Protein AF-A0AAW3DQL8-F1 (afdb_monomer_lite)

Secondary structure (DSSP, 8-state):
-HHHHHHHHHHHHHHHHHHHHHHHHHHH-SS--HHHHHHHHHHHHHHTEEETTEE-------HHHHHHHHH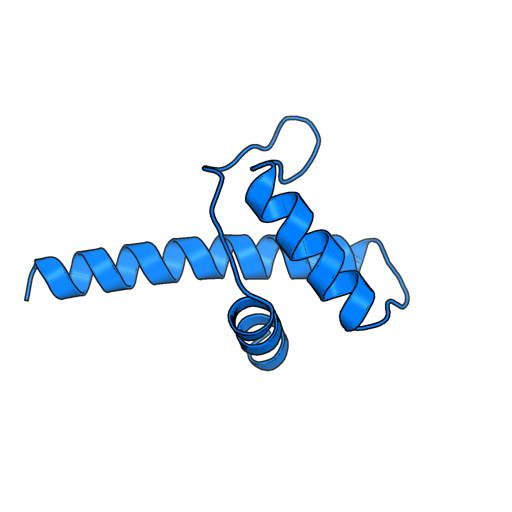T-

Structure (mmCIF, N/CA/C/O backbone):
data_AF-A0AAW3DQL8-F1
#
_entry.id   AF-A0AAW3DQL8-F1
#
loop_
_atom_site.group_PDB
_atom_site.id
_atom_site.type_symbol
_atom_site.label_atom_id
_atom_site.label_alt_id
_atom_site.label_comp_id
_atom_site.label_asym_id
_atom_site.label_entity_id
_atom_site.label_seq_id
_atom_site.pdbx_PDB_ins_code
_atom_site.Cartn_x
_atom_site.Cartn_y
_atom_site.Cartn_z
_atom_site.occupancy
_atom_site.B_iso_or_equiv
_atom_site.auth_seq_id
_atom_site.auth_comp_id
_atom_site.auth_asym_id
_atom_site.auth_atom_id
_atom_site.pdbx_PDB_model_num
ATOM 1 N N . LEU A 1 1 ? 19.809 -7.127 -19.658 1.00 61.69 1 LEU A N 1
ATOM 2 C CA . LEU A 1 1 ? 20.623 -7.075 -18.417 1.00 61.69 1 LEU A CA 1
ATOM 3 C C . LEU A 1 1 ? 20.445 -5.801 -17.579 1.00 61.69 1 LEU A C 1
ATOM 5 O O . LEU A 1 1 ? 19.957 -5.931 -16.467 1.00 61.69 1 LEU A O 1
ATOM 9 N N . GLN A 1 2 ? 20.787 -4.584 -18.036 1.00 57.44 2 GLN A N 1
ATOM 10 C CA . GLN A 1 2 ? 20.580 -3.364 -17.216 1.00 57.44 2 GLN A CA 1
ATOM 11 C C . GLN A 1 2 ? 19.112 -2.896 -17.154 1.00 57.44 2 GLN A C 1
ATOM 13 O O . GLN A 1 2 ? 18.649 -2.511 -16.083 1.00 57.44 2 GLN A O 1
ATOM 18 N N . ALA A 1 3 ? 18.375 -2.987 -18.269 1.00 60.88 3 ALA A N 1
ATOM 19 C CA . ALA A 1 3 ? 16.953 -2.629 -18.335 1.00 60.88 3 ALA A CA 1
ATOM 20 C C . ALA A 1 3 ? 16.083 -3.530 -17.438 1.00 60.88 3 ALA A C 1
ATOM 22 O O . ALA A 1 3 ? 15.355 -3.023 -16.593 1.00 60.88 3 ALA A O 1
ATOM 23 N N . GLU A 1 4 ? 16.271 -4.853 -17.507 1.00 62.81 4 GLU A N 1
ATOM 24 C CA . GLU A 1 4 ? 15.571 -5.820 -16.641 1.00 62.81 4 GLU A CA 1
ATOM 25 C C . GLU A 1 4 ? 15.777 -5.535 -15.147 1.00 62.81 4 GLU A C 1
ATOM 27 O O . GLU A 1 4 ? 14.846 -5.631 -14.356 1.00 62.81 4 GLU A O 1
ATOM 32 N N . ARG A 1 5 ? 16.985 -5.130 -14.733 1.00 62.25 5 ARG A N 1
ATOM 33 C CA . ARG A 1 5 ? 17.267 -4.810 -13.323 1.00 62.25 5 ARG A CA 1
ATOM 34 C C . ARG A 1 5 ? 16.548 -3.540 -12.857 1.00 62.25 5 ARG A C 1
ATOM 36 O O . ARG A 1 5 ? 16.119 -3.470 -11.707 1.00 62.25 5 ARG A O 1
ATOM 43 N N . ALA A 1 6 ? 16.421 -2.546 -13.735 1.00 63.28 6 ALA A N 1
ATOM 44 C CA . ALA A 1 6 ? 15.689 -1.312 -13.454 1.00 63.28 6 ALA A CA 1
ATOM 45 C C . ALA A 1 6 ? 14.169 -1.546 -13.422 1.00 63.28 6 ALA A C 1
ATOM 47 O O . ALA A 1 6 ? 13.476 -0.986 -12.569 1.00 63.28 6 ALA A O 1
ATOM 48 N N . GLU A 1 7 ? 13.661 -2.415 -14.295 1.00 62.72 7 GLU A N 1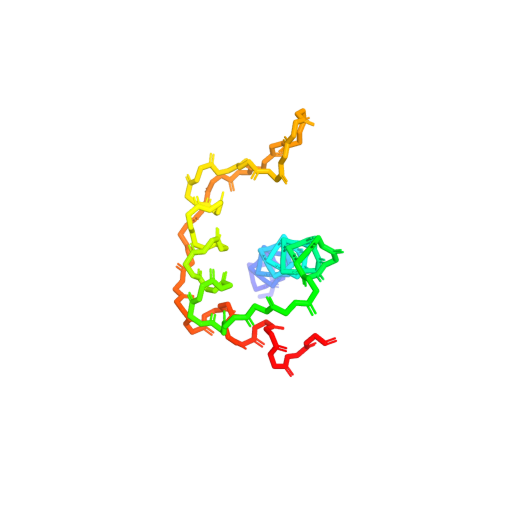
ATOM 49 C CA . GLU A 1 7 ? 12.261 -2.844 -14.309 1.00 62.72 7 GLU A CA 1
ATOM 50 C C . GLU A 1 7 ? 11.903 -3.626 -13.042 1.00 62.72 7 GLU A C 1
ATOM 52 O O . GLU A 1 7 ? 10.921 -3.287 -12.381 1.00 62.72 7 GLU A O 1
ATOM 57 N N . VAL A 1 8 ? 12.745 -4.581 -12.629 1.00 66.88 8 VAL A N 1
ATOM 58 C CA . VAL A 1 8 ? 12.574 -5.318 -11.363 1.00 66.88 8 VAL A CA 1
ATOM 59 C C . VAL A 1 8 ? 12.552 -4.352 -10.179 1.00 66.88 8 VAL A C 1
ATOM 61 O O . VAL A 1 8 ? 11.608 -4.378 -9.396 1.00 66.88 8 VAL A O 1
ATOM 64 N N . SER A 1 9 ? 13.502 -3.416 -10.105 1.00 70.25 9 SER A N 1
ATOM 65 C CA . SER A 1 9 ? 13.549 -2.427 -9.019 1.00 70.25 9 SER A CA 1
ATOM 66 C C . SER A 1 9 ? 12.320 -1.503 -8.985 1.00 70.25 9 SER A C 1
ATOM 68 O O . SER A 1 9 ? 11.847 -1.109 -7.914 1.00 70.25 9 SER A O 1
ATOM 70 N N . THR A 1 10 ? 11.766 -1.168 -10.152 1.00 74.75 10 THR A N 1
ATOM 71 C CA . THR A 1 10 ? 10.554 -0.341 -10.265 1.00 74.75 10 THR A CA 1
ATOM 72 C C . THR A 1 10 ? 9.312 -1.113 -9.822 1.00 74.75 10 THR A C 1
ATOM 74 O O . THR A 1 10 ? 8.491 -0.585 -9.065 1.00 74.75 10 THR A O 1
ATOM 77 N N . LEU A 1 11 ? 9.194 -2.378 -10.230 1.00 74.31 11 LEU A N 1
ATOM 78 C CA . LEU A 1 11 ? 8.114 -3.271 -9.809 1.00 74.31 11 LEU A CA 1
ATOM 79 C C . LEU A 1 11 ? 8.171 -3.553 -8.302 1.00 74.31 11 LEU A C 1
ATOM 81 O O . LEU A 1 11 ? 7.137 -3.522 -7.634 1.00 74.31 11 LEU A O 1
ATOM 85 N N . GLU A 1 12 ? 9.367 -3.747 -7.746 1.00 80.50 12 GLU A N 1
ATOM 86 C CA . GLU A 1 12 ? 9.583 -3.906 -6.306 1.00 80.50 12 GLU A CA 1
ATOM 87 C C . GLU A 1 12 ? 9.163 -2.656 -5.529 1.00 80.50 12 GLU A C 1
ATOM 89 O O . GLU A 1 12 ? 8.448 -2.763 -4.534 1.00 80.50 12 GLU A O 1
ATOM 94 N N . ARG A 1 13 ? 9.511 -1.453 -6.007 1.00 81.06 13 ARG A N 1
ATOM 95 C CA . ARG A 1 13 ? 9.021 -0.203 -5.399 1.00 81.06 13 ARG A CA 1
ATOM 96 C C . ARG A 1 13 ? 7.499 -0.109 -5.423 1.00 81.06 13 ARG A C 1
ATOM 98 O O . ARG A 1 13 ? 6.910 0.219 -4.393 1.00 81.06 13 ARG A O 1
ATOM 105 N N . LYS A 1 14 ? 6.859 -0.424 -6.554 1.00 84.00 14 LYS A N 1
ATOM 106 C CA . LYS A 1 14 ? 5.389 -0.420 -6.673 1.00 84.00 14 LYS A CA 1
ATOM 107 C C . LYS A 1 14 ? 4.754 -1.392 -5.672 1.00 84.00 14 LYS A C 1
ATOM 109 O O . LYS A 1 14 ? 3.823 -1.016 -4.959 1.00 84.00 14 LYS A O 1
ATOM 114 N N . ARG A 1 15 ? 5.292 -2.612 -5.564 1.00 86.81 15 ARG A N 1
ATOM 115 C CA . ARG A 1 15 ? 4.844 -3.616 -4.585 1.00 86.81 15 ARG A CA 1
ATOM 116 C C . ARG A 1 15 ? 5.036 -3.151 -3.147 1.00 86.81 15 ARG A C 1
ATOM 118 O O . ARG A 1 15 ? 4.123 -3.308 -2.347 1.00 86.81 15 ARG A O 1
ATOM 125 N N . ASN A 1 16 ? 6.166 -2.525 -2.827 1.00 88.88 16 ASN A N 1
ATOM 126 C CA . ASN A 1 16 ? 6.422 -2.008 -1.483 1.00 88.88 16 ASN A CA 1
ATOM 127 C C . ASN A 1 16 ? 5.386 -0.955 -1.074 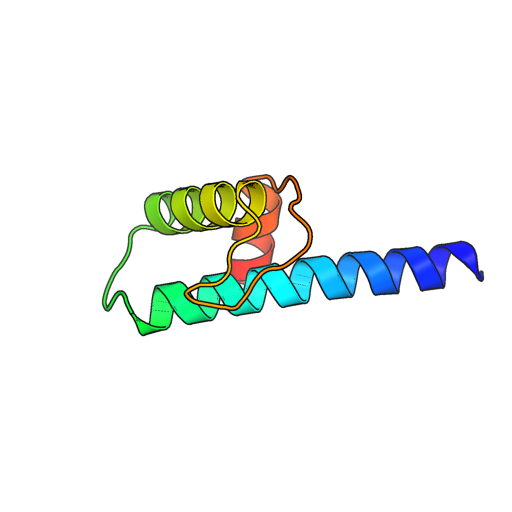1.00 88.88 16 ASN A C 1
ATOM 129 O O . ASN A 1 16 ? 4.895 -0.994 0.055 1.00 88.88 16 ASN A O 1
ATOM 133 N N . VAL A 1 17 ? 5.001 -0.058 -1.989 1.00 88.94 17 VAL A N 1
ATOM 134 C CA . VAL A 1 17 ? 3.933 0.921 -1.727 1.00 88.94 17 VAL A CA 1
ATOM 135 C C . VAL A 1 17 ? 2.594 0.220 -1.483 1.00 88.94 17 VAL A C 1
ATOM 137 O O . VAL A 1 17 ? 1.925 0.531 -0.498 1.00 88.94 17 VAL A O 1
ATOM 140 N N . LEU A 1 18 ? 2.228 -0.761 -2.317 1.00 91.44 18 LEU A N 1
ATOM 141 C CA . LEU A 1 18 ? 0.994 -1.538 -2.144 1.00 91.44 18 LEU A CA 1
ATOM 142 C C . LEU A 1 18 ? 0.962 -2.282 -0.804 1.00 91.44 18 LEU A C 1
ATOM 144 O O . LEU A 1 18 ? -0.009 -2.152 -0.061 1.00 91.44 18 LEU A O 1
ATOM 148 N N . CYS A 1 19 ? 2.028 -3.004 -0.450 1.00 91.44 19 CYS A N 1
ATOM 149 C CA . CYS A 1 19 ? 2.115 -3.719 0.823 1.00 91.44 19 CYS A CA 1
ATOM 150 C C . CYS A 1 19 ? 2.017 -2.764 2.021 1.00 91.44 19 CYS A C 1
ATOM 152 O O . CYS A 1 19 ? 1.345 -3.071 3.010 1.00 91.44 19 CYS A O 1
ATOM 154 N N . CYS A 1 20 ? 2.645 -1.588 1.928 1.00 90.25 20 CYS A N 1
ATOM 155 C CA . CYS A 1 20 ? 2.577 -0.568 2.970 1.00 90.25 20 CYS A CA 1
ATOM 156 C C . CYS A 1 20 ? 1.147 -0.027 3.140 1.00 90.25 20 CYS A C 1
ATOM 158 O O . CYS A 1 20 ? 0.653 0.056 4.266 1.00 90.25 20 CYS A O 1
ATOM 160 N N . LEU A 1 21 ? 0.453 0.269 2.033 1.00 91.06 21 LEU A N 1
ATOM 161 C CA . LEU A 1 21 ? -0.948 0.704 2.028 1.00 91.06 21 LEU A CA 1
ATOM 162 C C . LEU A 1 21 ? -1.878 -0.342 2.633 1.00 91.06 21 LEU A C 1
ATOM 164 O O . LEU A 1 21 ? -2.642 -0.026 3.545 1.00 91.06 21 LEU A O 1
ATOM 168 N N . ILE A 1 22 ? -1.781 -1.587 2.163 1.00 92.25 22 ILE A N 1
ATOM 169 C CA . ILE A 1 22 ? -2.603 -2.696 2.650 1.00 92.25 22 ILE A CA 1
ATOM 170 C C . ILE A 1 22 ? -2.401 -2.866 4.157 1.00 92.25 22 ILE A C 1
ATOM 172 O O . ILE A 1 22 ? -3.368 -2.845 4.915 1.00 92.25 22 ILE A O 1
ATOM 176 N N . THR A 1 23 ? -1.147 -2.935 4.613 1.00 91.12 23 THR A N 1
ATOM 177 C CA . THR A 1 23 ? -0.828 -3.074 6.041 1.00 91.12 23 THR A CA 1
ATOM 178 C C . THR A 1 23 ? -1.366 -1.899 6.855 1.00 91.12 23 THR A C 1
ATOM 180 O O . THR A 1 23 ? -1.871 -2.093 7.959 1.00 91.12 23 THR A O 1
ATOM 183 N N . ARG A 1 24 ? -1.277 -0.669 6.335 1.00 89.50 24 ARG A N 1
ATOM 184 C CA . ARG A 1 24 ? -1.798 0.517 7.021 1.00 89.50 24 ARG A CA 1
ATOM 185 C C . ARG A 1 24 ? -3.318 0.460 7.161 1.00 89.50 24 ARG A C 1
ATOM 187 O O . ARG A 1 24 ? -3.817 0.720 8.251 1.00 89.50 24 ARG A O 1
ATOM 194 N N . ILE A 1 25 ? -4.034 0.101 6.096 1.00 90.62 25 ILE A N 1
ATOM 195 C CA . ILE A 1 25 ? -5.497 -0.025 6.114 1.00 90.62 25 ILE A CA 1
ATOM 196 C C . ILE A 1 25 ? -5.916 -1.134 7.087 1.00 90.62 25 ILE A C 1
ATOM 198 O O . ILE A 1 25 ? -6.748 -0.889 7.955 1.00 90.62 25 ILE A O 1
ATOM 202 N N . LEU A 1 26 ? -5.287 -2.311 7.013 1.00 89.62 26 LEU A N 1
ATOM 203 C CA . LEU A 1 26 ? -5.582 -3.450 7.894 1.00 89.62 26 LEU A CA 1
ATOM 204 C C . LEU A 1 26 ? -5.245 -3.185 9.369 1.00 89.62 26 LEU A C 1
ATOM 206 O O . LEU A 1 26 ? -5.875 -3.748 10.256 1.00 89.62 26 LEU A O 1
ATOM 210 N N . LYS A 1 27 ? -4.265 -2.322 9.661 1.00 89.81 27 LYS A N 1
ATOM 211 C CA . LYS A 1 27 ? -3.968 -1.906 11.042 1.00 89.81 27 LYS A CA 1
ATOM 212 C C . LYS A 1 27 ? -5.041 -0.993 11.633 1.00 89.81 27 LYS A C 1
ATOM 214 O O . LYS A 1 27 ? -5.206 -0.979 12.850 1.00 89.81 27 LYS A O 1
ATOM 219 N N . VAL A 1 28 ? -5.718 -0.202 10.802 1.00 88.25 28 VAL A N 1
ATOM 220 C CA . VAL A 1 28 ? -6.777 0.722 11.240 1.00 88.25 28 VAL A CA 1
ATOM 221 C C . VAL A 1 28 ? -8.124 0.002 11.318 1.00 88.25 28 VAL A C 1
ATOM 223 O O . VAL A 1 28 ? -8.870 0.184 12.278 1.00 88.25 28 VAL A O 1
ATOM 226 N N . GLU A 1 29 ? -8.422 -0.840 10.331 1.00 87.38 29 GLU A N 1
ATOM 227 C CA . GLU A 1 29 ? -9.695 -1.545 10.200 1.00 87.38 29 GLU A CA 1
ATOM 228 C C . GLU A 1 29 ? -9.608 -2.943 10.838 1.00 87.38 29 GLU A C 1
ATOM 230 O O . GLU A 1 29 ? -8.947 -3.834 10.312 1.00 87.38 29 GLU A O 1
ATOM 235 N N . LYS A 1 30 ? -10.298 -3.169 11.966 1.00 77.88 30 LYS A N 1
ATOM 236 C CA . LYS A 1 30 ? -10.264 -4.462 12.693 1.00 77.88 30 LYS A CA 1
ATOM 237 C C . LYS A 1 30 ? -10.855 -5.640 11.904 1.00 77.88 30 LYS A C 1
ATOM 239 O O . LYS A 1 30 ? -10.488 -6.784 12.152 1.00 77.88 30 LYS A O 1
ATOM 244 N N . GLN A 1 31 ? -11.781 -5.363 10.990 1.00 83.25 31 GLN A N 1
ATOM 245 C CA . GLN A 1 31 ? -12.324 -6.296 10.004 1.00 83.25 31 GLN A CA 1
ATOM 246 C C . GLN A 1 31 ? -12.732 -5.495 8.771 1.00 83.25 31 GLN A C 1
ATOM 248 O O . GLN A 1 31 ? -13.390 -4.463 8.889 1.00 83.25 31 GLN A O 1
ATOM 253 N N . LEU A 1 32 ? -12.353 -5.975 7.589 1.00 91.94 32 LEU A N 1
ATOM 254 C CA . LEU A 1 32 ? -12.634 -5.309 6.326 1.00 91.94 32 LEU A CA 1
ATOM 255 C C . LEU A 1 32 ? -12.882 -6.359 5.243 1.00 91.94 32 LEU A C 1
ATOM 257 O O . LEU A 1 32 ? -12.117 -7.313 5.116 1.00 91.94 32 LEU A O 1
ATOM 261 N N . HIS A 1 33 ? -13.934 -6.176 4.446 1.00 93.81 33 HIS A N 1
ATOM 262 C CA . HIS A 1 33 ? -14.149 -6.998 3.258 1.00 93.81 33 HIS A CA 1
ATOM 263 C C . HIS A 1 33 ? -13.030 -6.768 2.244 1.00 93.81 33 HIS A C 1
ATOM 265 O O . HIS A 1 33 ? -12.600 -5.631 2.035 1.00 93.81 33 HIS A O 1
ATOM 271 N N . VAL A 1 34 ? -12.606 -7.841 1.574 1.00 91.50 34 VAL A N 1
ATOM 272 C CA . VAL A 1 34 ? -11.545 -7.776 0.563 1.00 91.50 34 VAL A CA 1
ATOM 273 C C . VAL A 1 34 ? -11.873 -6.770 -0.542 1.00 91.50 34 VAL A C 1
ATOM 275 O O . VAL A 1 34 ? -11.006 -5.994 -0.927 1.00 91.50 34 VAL A O 1
ATOM 278 N N . ASP A 1 35 ? -13.132 -6.681 -0.970 1.00 94.06 35 ASP A N 1
ATOM 279 C CA . ASP A 1 35 ? -13.555 -5.721 -1.994 1.00 94.06 35 ASP A CA 1
ATOM 280 C C . ASP A 1 35 ? -13.373 -4.269 -1.534 1.00 94.06 35 ASP A C 1
ATOM 282 O O . ASP A 1 35 ? -12.916 -3.420 -2.299 1.00 94.06 35 ASP A O 1
ATOM 286 N N . ASN A 1 36 ? -13.656 -3.985 -0.258 1.00 93.94 36 ASN A N 1
ATOM 287 C CA . ASN A 1 36 ? -13.496 -2.648 0.309 1.00 93.94 36 ASN A CA 1
ATOM 288 C C . ASN A 1 36 ? -12.012 -2.293 0.509 1.00 93.94 36 ASN A C 1
ATOM 290 O O . ASN A 1 36 ? -11.613 -1.148 0.295 1.00 93.94 36 ASN A O 1
ATOM 294 N N . LEU A 1 37 ? -11.177 -3.279 0.868 1.00 93.56 37 LEU A N 1
ATOM 295 C CA . LEU A 1 37 ? -9.719 -3.127 0.885 1.00 93.56 37 LEU A CA 1
ATOM 296 C C . LEU A 1 37 ? -9.198 -2.779 -0.512 1.00 93.56 3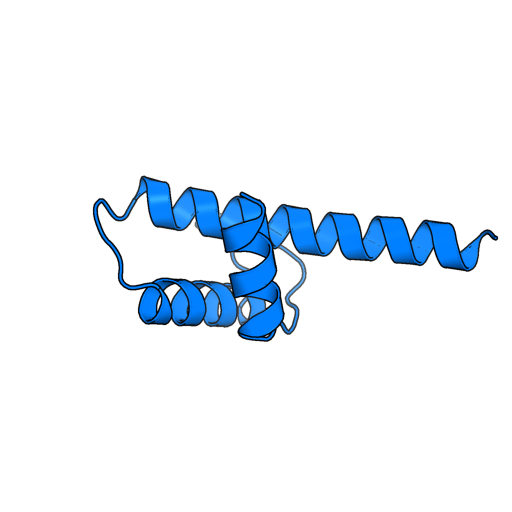7 LEU A C 1
ATOM 298 O O . LEU A 1 37 ? -8.471 -1.800 -0.668 1.00 93.56 37 LEU A O 1
ATOM 302 N N . VAL A 1 38 ? -9.591 -3.558 -1.523 1.00 94.62 38 VAL A N 1
ATOM 303 C CA . VAL A 1 38 ? -9.173 -3.362 -2.917 1.00 94.62 38 VAL A CA 1
ATOM 304 C C . VAL A 1 38 ? -9.606 -1.990 -3.421 1.00 94.62 38 VAL A C 1
ATOM 306 O O . VAL A 1 38 ? -8.777 -1.259 -3.963 1.00 94.62 38 VAL A O 1
ATOM 309 N N . PHE A 1 39 ? -10.861 -1.603 -3.182 1.00 94.50 39 PHE A N 1
ATOM 310 C CA . PHE A 1 39 ? -11.377 -0.291 -3.566 1.00 94.50 39 PHE A CA 1
ATOM 311 C C . PHE A 1 39 ? -10.551 0.850 -2.956 1.00 94.50 39 PHE A C 1
ATOM 313 O O . PHE A 1 39 ? -10.066 1.717 -3.684 1.00 94.50 39 PHE A O 1
ATOM 320 N N . ARG A 1 40 ? -10.314 0.816 -1.637 1.00 93.38 40 ARG A N 1
ATOM 321 C CA . ARG A 1 40 ? -9.531 1.852 -0.945 1.00 93.38 40 ARG A CA 1
ATOM 322 C C . ARG A 1 40 ? -8.085 1.910 -1.422 1.00 93.38 40 ARG A C 1
ATOM 324 O O . ARG A 1 40 ? -7.564 3.004 -1.611 1.00 93.38 40 ARG A O 1
ATOM 331 N N . VAL A 1 41 ? -7.428 0.768 -1.630 1.00 93.25 41 VAL A N 1
ATOM 332 C CA . VAL A 1 41 ? -6.043 0.739 -2.131 1.00 93.25 41 VAL A CA 1
ATOM 333 C C . VAL A 1 41 ? -5.962 1.370 -3.520 1.00 93.25 41 VAL A C 1
ATOM 335 O O . VAL A 1 41 ? -5.109 2.228 -3.731 1.00 93.25 41 VAL A O 1
ATOM 338 N N . ILE A 1 42 ? -6.864 1.008 -4.439 1.00 93.81 42 ILE A N 1
ATOM 339 C CA . ILE A 1 42 ? -6.886 1.564 -5.802 1.00 93.81 42 ILE A CA 1
ATOM 340 C C . ILE A 1 42 ? -7.120 3.075 -5.769 1.00 93.81 42 ILE A C 1
ATOM 342 O O . ILE A 1 42 ? -6.372 3.823 -6.398 1.00 93.81 42 ILE A O 1
ATOM 346 N N . GLU A 1 43 ? -8.111 3.531 -5.001 1.00 93.06 43 GLU A N 1
ATOM 347 C CA . GLU A 1 43 ? -8.399 4.958 -4.844 1.00 93.06 43 GLU A CA 1
ATOM 348 C C . GLU A 1 43 ? -7.175 5.717 -4.302 1.00 93.06 43 GLU A C 1
ATOM 350 O O . GLU A 1 43 ? -6.803 6.779 -4.804 1.00 93.06 43 GLU A O 1
ATOM 355 N N . THR A 1 44 ? -6.505 5.143 -3.305 1.00 92.19 44 THR A N 1
ATOM 356 C CA . THR A 1 44 ? -5.338 5.747 -2.659 1.00 92.19 44 THR A CA 1
ATOM 357 C C . THR A 1 44 ? -4.128 5.802 -3.600 1.00 92.19 44 THR A C 1
ATOM 359 O O . THR A 1 44 ? -3.427 6.813 -3.657 1.00 92.19 44 THR A O 1
ATOM 362 N N . CYS A 1 45 ? -3.911 4.751 -4.396 1.00 91.62 45 CYS A N 1
ATOM 363 C CA . CYS A 1 45 ? -2.896 4.704 -5.451 1.00 91.62 45 CYS A CA 1
ATOM 364 C C . CYS A 1 45 ? -3.116 5.760 -6.534 1.00 91.62 45 CYS A C 1
ATOM 366 O O . CYS A 1 45 ? -2.151 6.398 -6.956 1.00 91.62 45 CYS A O 1
ATOM 368 N N . GLN A 1 46 ? -4.368 5.988 -6.932 1.00 90.50 46 GLN A N 1
ATOM 369 C CA . GLN A 1 46 ? -4.715 7.023 -7.906 1.00 90.50 46 GLN A CA 1
ATOM 370 C C . GLN A 1 46 ? -4.508 8.435 -7.352 1.00 90.50 46 GLN A C 1
ATOM 372 O O . GLN A 1 46 ? -4.042 9.314 -8.077 1.00 90.50 46 GLN A O 1
ATOM 377 N N . LYS A 1 47 ? -4.807 8.658 -6.069 1.00 90.25 47 LYS A N 1
ATOM 378 C CA . LYS A 1 47 ? -4.574 9.952 -5.411 1.00 90.25 47 LYS A CA 1
ATOM 379 C C . LYS A 1 47 ? -3.092 10.203 -5.106 1.00 90.25 47 LYS A C 1
ATOM 381 O O . LYS A 1 47 ? -2.671 11.352 -5.079 1.00 90.25 47 LYS A O 1
ATOM 386 N N . GLY A 1 48 ? -2.290 9.149 -4.930 1.00 88.94 48 GLY A N 1
ATOM 387 C CA . GLY A 1 48 ? -0.868 9.269 -4.585 1.00 88.94 48 GLY A CA 1
ATOM 388 C C . GLY A 1 48 ? -0.633 9.692 -3.132 1.00 88.94 48 GLY A C 1
ATOM 389 O O . GLY A 1 48 ? 0.396 10.279 -2.806 1.00 88.94 48 GLY A O 1
ATOM 390 N N . GLU A 1 49 ? -1.580 9.416 -2.238 1.00 85.62 49 GLU A N 1
ATOM 391 C CA . GLU A 1 49 ? -1.543 9.884 -0.851 1.00 85.62 49 GLU A CA 1
ATOM 392 C C . GLU A 1 49 ? -1.507 8.696 0.097 1.00 85.62 49 GLU A C 1
ATOM 394 O O . GLU A 1 49 ? -2.447 7.926 0.147 1.00 85.62 49 GLU A O 1
ATOM 399 N N . LEU A 1 50 ? -0.455 8.511 0.891 1.00 78.31 50 LEU A N 1
ATOM 400 C CA . LEU A 1 50 ? -0.452 7.443 1.894 1.00 78.31 50 LEU A CA 1
ATOM 401 C C . LEU A 1 50 ? -1.154 7.880 3.190 1.00 78.31 50 LEU A C 1
ATOM 403 O O . LEU A 1 50 ? -1.513 7.017 3.989 1.00 78.31 50 LEU A O 1
ATOM 407 N N . GLY A 1 51 ? -1.290 9.191 3.432 1.00 75.62 51 GLY A N 1
ATOM 408 C CA . GLY A 1 51 ? -1.899 9.821 4.611 1.00 75.62 51 GLY A CA 1
ATOM 409 C C . GLY A 1 51 ? -1.391 11.261 4.820 1.00 75.62 51 GLY A C 1
ATOM 410 O O . GLY A 1 51 ? -0.710 11.794 3.944 1.00 75.62 51 GLY A O 1
ATOM 411 N N . PRO A 1 52 ? -1.663 11.897 5.978 1.00 74.69 52 PRO A N 1
ATOM 412 C CA . PRO A 1 52 ? -1.273 13.287 6.224 1.00 74.69 52 PRO A CA 1
ATOM 413 C C . PRO A 1 52 ? 0.246 13.475 6.098 1.00 74.69 52 PRO A C 1
ATOM 415 O O . PRO A 1 52 ? 1.007 12.865 6.847 1.00 74.69 52 PRO A O 1
ATOM 418 N N . GLY A 1 53 ? 0.680 14.288 5.132 1.00 75.31 53 GLY A N 1
ATOM 419 C CA . GLY A 1 53 ? 2.095 14.597 4.887 1.00 75.31 53 GLY A CA 1
ATOM 420 C C . GLY A 1 53 ? 2.912 13.497 4.197 1.00 75.31 53 GLY A C 1
ATOM 421 O O . GLY A 1 53 ? 4.105 13.695 3.980 1.00 75.31 53 GLY A O 1
ATOM 422 N N . LEU A 1 54 ? 2.304 12.361 3.832 1.00 78.00 54 LEU A N 1
ATOM 423 C CA . LEU A 1 54 ? 2.985 11.266 3.138 1.00 78.00 54 LEU A CA 1
ATOM 424 C C . LEU A 1 54 ? 2.376 11.077 1.746 1.00 78.00 54 LEU A C 1
ATOM 426 O O . LEU A 1 54 ? 1.269 10.560 1.617 1.00 78.00 54 LEU A O 1
ATOM 430 N N . GLN A 1 55 ? 3.106 11.485 0.710 1.00 83.44 55 GLN A N 1
ATOM 431 C CA . GLN A 1 55 ? 2.710 11.331 -0.690 1.00 83.44 55 GLN A CA 1
ATOM 432 C C . GLN A 1 55 ? 3.688 10.415 -1.423 1.00 83.44 55 GLN A C 1
ATOM 434 O O . GLN A 1 55 ? 4.865 10.316 -1.071 1.00 83.44 55 GLN A O 1
ATOM 439 N N . PHE A 1 56 ? 3.190 9.738 -2.446 1.00 85.44 56 PHE A N 1
ATOM 440 C CA . PHE A 1 56 ? 3.977 8.943 -3.376 1.00 85.44 56 PHE A CA 1
ATOM 441 C C . PHE A 1 56 ? 3.529 9.258 -4.800 1.00 85.44 56 PHE A C 1
ATOM 443 O O . PHE A 1 56 ? 2.503 9.894 -5.029 1.00 85.44 56 PHE A O 1
ATOM 450 N N . LEU A 1 57 ? 4.321 8.821 -5.774 1.00 83.31 57 LEU A N 1
ATOM 451 C CA . LEU A 1 57 ? 3.992 9.036 -7.174 1.00 83.31 57 LEU A CA 1
ATOM 452 C C . LEU A 1 57 ? 2.712 8.261 -7.500 1.00 83.31 57 LEU A C 1
ATOM 454 O O . LEU A 1 57 ? 2.709 7.038 -7.383 1.00 83.31 57 LEU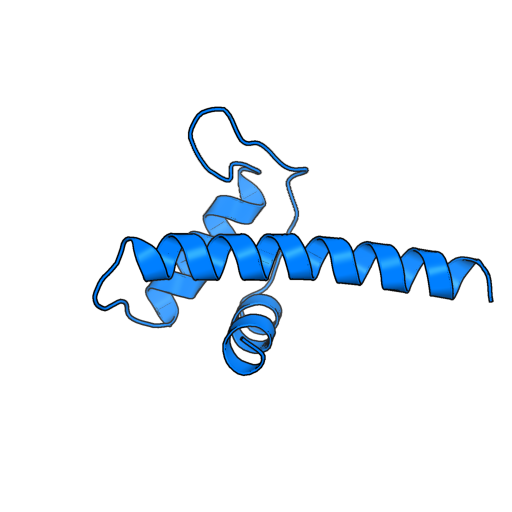 A O 1
ATOM 458 N N . SER A 1 58 ? 1.636 8.965 -7.858 1.00 87.50 58 SER A N 1
ATOM 459 C CA . SER A 1 58 ? 0.368 8.333 -8.232 1.00 87.50 58 SER A CA 1
ATOM 460 C C . SER A 1 58 ? 0.594 7.297 -9.333 1.00 87.50 58 SER A C 1
ATOM 462 O O . SER A 1 58 ? 1.381 7.508 -10.262 1.00 87.50 58 SER A O 1
ATOM 464 N N . PHE A 1 59 ? -0.081 6.157 -9.215 1.00 87.19 59 PHE A N 1
ATOM 465 C CA . PHE A 1 59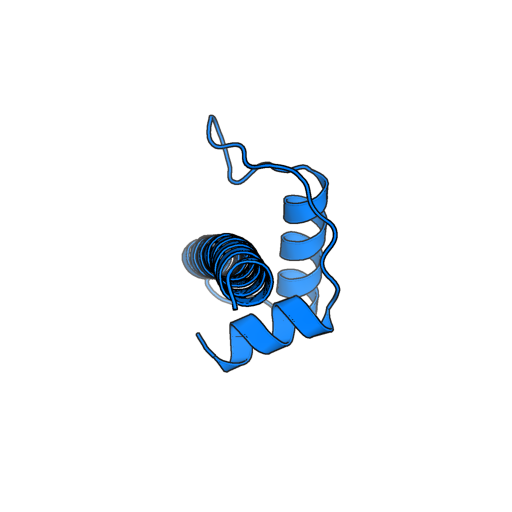 ? -0.012 5.104 -10.215 1.00 87.19 59 PHE A CA 1
ATOM 466 C C . PHE A 1 59 ? -1.322 4.333 -10.313 1.00 87.19 59 PHE A C 1
ATOM 468 O O . PHE A 1 59 ? -2.086 4.210 -9.357 1.00 87.19 59 PHE A O 1
ATOM 475 N N . CYS A 1 60 ? -1.544 3.736 -11.481 1.00 86.06 60 CYS A N 1
ATOM 476 C CA . CYS A 1 60 ? -2.638 2.799 -11.678 1.00 86.06 60 CYS A CA 1
ATOM 477 C C . CYS A 1 60 ? -2.248 1.398 -11.178 1.00 86.06 60 CYS A C 1
ATOM 479 O O . CYS A 1 60 ? -1.181 0.854 -11.505 1.00 86.06 60 CYS A O 1
ATOM 481 N N . CYS A 1 61 ? -3.132 0.798 -10.390 1.00 87.50 61 CYS A N 1
ATOM 482 C CA . CYS A 1 61 ? -3.100 -0.613 -10.031 1.00 87.50 61 CYS A CA 1
ATOM 483 C C . CYS A 1 61 ? -4.466 -1.235 -10.301 1.00 87.50 61 CYS A C 1
ATOM 485 O O . CYS A 1 61 ? -5.504 -0.583 -10.167 1.00 87.50 61 CYS A O 1
ATOM 487 N N . HIS A 1 62 ? -4.449 -2.496 -10.709 1.00 90.75 62 HIS A N 1
ATOM 488 C CA . HIS A 1 62 ? -5.660 -3.278 -10.897 1.00 90.75 62 HIS A CA 1
ATOM 489 C C . HIS A 1 62 ? -5.950 -4.114 -9.654 1.00 90.75 62 HIS A C 1
ATOM 491 O O . HIS A 1 62 ? -5.065 -4.383 -8.840 1.00 90.75 62 HIS A O 1
ATOM 497 N N . SER A 1 63 ? -7.191 -4.583 -9.532 1.00 92.00 63 SER A N 1
ATOM 498 C CA . SER A 1 63 ? -7.592 -5.494 -8.456 1.00 92.00 63 SER A CA 1
ATOM 499 C C . SER A 1 63 ? -6.679 -6.721 -8.372 1.00 92.00 63 SER A C 1
ATOM 501 O O . SER A 1 63 ? -6.309 -7.121 -7.275 1.00 92.00 63 SER A O 1
ATOM 503 N N . VAL A 1 64 ? -6.230 -7.256 -9.513 1.00 92.06 64 VAL A N 1
ATOM 504 C CA . VAL A 1 64 ? -5.276 -8.376 -9.573 1.00 92.06 64 VAL A CA 1
ATOM 505 C C . VAL A 1 64 ? -3.923 -8.058 -8.926 1.00 92.06 64 VAL A C 1
ATOM 507 O O . VAL A 1 64 ? -3.369 -8.917 -8.245 1.00 92.06 64 VAL A O 1
ATOM 510 N N . ASP A 1 65 ? -3.417 -6.829 -9.061 1.00 90.62 65 ASP A N 1
ATOM 511 C CA . ASP A 1 65 ? -2.148 -6.411 -8.449 1.00 90.62 65 ASP A CA 1
ATOM 512 C C . ASP A 1 65 ? -2.280 -6.356 -6.923 1.00 90.62 65 ASP A C 1
ATOM 514 O O . ASP A 1 65 ? -1.398 -6.806 -6.187 1.00 90.62 65 ASP A O 1
ATOM 518 N N . VAL A 1 66 ? -3.405 -5.810 -6.449 1.00 92.19 66 VAL A N 1
ATOM 519 C CA . VAL A 1 66 ? -3.706 -5.674 -5.020 1.00 92.19 66 VAL A CA 1
ATOM 520 C C . VAL A 1 66 ? -3.919 -7.045 -4.392 1.00 92.19 66 VAL A C 1
ATOM 522 O O . VAL A 1 66 ? -3.291 -7.350 -3.383 1.00 92.19 66 VAL A O 1
ATOM 525 N N . LEU A 1 67 ? -4.746 -7.893 -5.006 1.00 93.38 67 LEU A N 1
ATOM 526 C CA . LEU A 1 67 ? -5.010 -9.251 -4.528 1.00 93.38 67 LEU A CA 1
ATOM 527 C C . LEU A 1 67 ? -3.741 -10.103 -4.523 1.00 93.38 67 LEU A C 1
ATOM 529 O O . LEU A 1 67 ? -3.493 -10.811 -3.551 1.00 93.38 67 LEU A O 1
ATOM 533 N N . SER A 1 68 ? -2.902 -9.988 -5.555 1.00 91.75 68 SER A N 1
ATOM 534 C CA . SER A 1 68 ? -1.594 -10.644 -5.570 1.00 91.75 68 SER A CA 1
ATOM 535 C C . SER A 1 68 ? -0.739 -10.189 -4.386 1.00 91.75 68 SER A C 1
ATOM 537 O O . SER A 1 68 ? -0.155 -11.022 -3.701 1.00 91.75 68 SER A O 1
ATOM 539 N N . CYS A 1 69 ? -0.711 -8.891 -4.071 1.00 90.19 69 CYS A N 1
ATOM 540 C CA . CYS A 1 69 ? 0.017 -8.400 -2.899 1.00 90.19 69 CYS A CA 1
ATOM 541 C C . CYS A 1 69 ? -0.583 -8.900 -1.574 1.00 90.19 69 CYS A C 1
ATOM 543 O O . CYS A 1 69 ? 0.184 -9.261 -0.691 1.00 90.19 69 CYS A O 1
ATOM 545 N N . VAL A 1 70 ? -1.913 -8.974 -1.443 1.00 90.25 70 VAL A N 1
ATOM 546 C CA . VAL A 1 70 ? -2.597 -9.523 -0.252 1.00 90.25 70 VAL A CA 1
ATOM 547 C C . VAL A 1 70 ? -2.270 -11.002 -0.037 1.00 90.25 70 VAL A C 1
ATOM 549 O O . VAL A 1 70 ? -2.047 -11.410 1.093 1.00 90.25 70 VAL A O 1
ATOM 552 N N . LEU A 1 71 ? -2.219 -11.804 -1.102 1.00 88.62 71 LEU A N 1
ATOM 553 C CA . LEU A 1 71 ? -1.902 -13.235 -1.010 1.00 88.62 71 LEU A CA 1
ATOM 554 C C . LEU A 1 71 ? -0.441 -13.514 -0.622 1.00 88.62 71 LEU A C 1
ATOM 556 O O . LEU A 1 71 ? -0.143 -14.599 -0.134 1.00 88.62 71 LEU A O 1
ATOM 560 N N . HIS A 1 72 ? 0.460 -12.561 -0.870 1.00 82.50 72 HIS A N 1
ATOM 561 C CA . HIS A 1 72 ? 1.892 -12.670 -0.569 1.00 82.50 72 HIS A CA 1
ATOM 562 C C . HIS A 1 72 ? 2.323 -11.840 0.658 1.00 82.50 72 HIS A C 1
ATOM 564 O O . HIS A 1 72 ? 3.528 -11.698 0.883 1.00 82.50 72 HIS A O 1
ATOM 570 N N . LEU A 1 73 ? 1.368 -11.252 1.389 1.00 75.31 73 LEU A N 1
ATOM 571 C CA . LEU A 1 73 ? 1.568 -10.496 2.633 1.00 75.31 73 LEU A CA 1
ATOM 572 C C . LEU A 1 73 ? 1.577 -11.433 3.843 1.00 75.31 73 LEU A C 1
ATOM 574 O O . LEU A 1 73 ? 2.419 -11.188 4.735 1.00 75.31 73 LEU A O 1
#

InterPro domains:
  IPR036388 Winged helix-like DNA-binding domain superfamily [G3DSA:1.10.10.10] (9-73)
  IPR045093 Cullin [PTHR22771] (1-73)

pLDDT: mean 84.71, std 9.82, range [57.44, 94.62]

Foldseek 3Di:
DVVVVVVVVVVVVVLVLLLLLLVVVCVVDVDDDLVRSLVVSQVCLQVQASDVPDGHDRDGDDSVSNVVSVVVD

Organism: NCBI:txid240206

Sequence (73 aa):
LQAERAEVSTLERKRNVLCCLITRILKVEKQLHVDNLVFRVIETCQKGELGPGLQFLSFCCHSVDVLSCVLHL

Radius of gyration: 12.79 Å; chains: 1; bounding box: 35×28×31 Å